Protein AF-A0A0D2C6G8-F1 (afdb_monomer_lite)

Sequence (75 aa):
MAQVAGEVKHGKKRVYLQVNSQATNQKLKDWRKKNGADANLAYEDLDMNVPDDEKKVAFDTFWARVENKAKDNLG

InterPro domains:
  IPR059509 Subtelomeric hrmA-associated cluster protein [PF28515] (8-63)

Organism: NCBI:txid215243

Foldseek 3Di:
DDDDQQDQDPQKHKDFAFQDPPDPDPLSVVLCVVQHRPDTLFMDIQRNPDDPVCNVVSVVVRVVRRVVSNVVSSD

pLDDT: mean 88.21, std 12.31, range [38.03, 96.56]

Radius of gyration: 14.21 Å; chains: 1; bounding box: 32×27×35 Å

Secondary structure (DSSP, 8-state):
-PPPTT-EETTEEEEEEE--TT--SHHHHHHHHHH-TT-EEEEEEEES---TTTHHHHHHHHHHHHHHHHHHHH-

Structure (mmCIF, N/CA/C/O backbone):
data_AF-A0A0D2C6G8-F1
#
_entry.id   AF-A0A0D2C6G8-F1
#
loop_
_atom_site.group_PDB
_atom_site.id
_atom_site.type_symbol
_atom_site.label_atom_id
_atom_site.label_alt_id
_atom_site.label_comp_id
_atom_site.label_asym_id
_atom_site.label_entity_id
_atom_site.label_seq_id
_atom_site.pdbx_PDB_ins_code
_atom_site.Cartn_x
_atom_site.Cartn_y
_atom_site.Cartn_z
_atom_site.occupancy
_atom_site.B_iso_or_equiv
_atom_site.auth_seq_id
_atom_site.auth_comp_id
_atom_site.auth_asym_id
_atom_site.auth_atom_id
_atom_site.pdbx_PDB_model_num
ATOM 1 N N . MET A 1 1 ? -12.145 -16.977 -11.144 1.00 38.03 1 MET A N 1
ATOM 2 C CA . MET A 1 1 ? -10.707 -17.320 -11.116 1.00 38.03 1 MET A CA 1
ATOM 3 C C . MET A 1 1 ? -10.056 -16.517 -10.000 1.00 38.03 1 MET A C 1
ATOM 5 O O . MET A 1 1 ? -10.123 -15.297 -10.059 1.00 38.03 1 MET A O 1
ATOM 9 N N . ALA A 1 2 ? -9.518 -17.162 -8.961 1.00 45.78 2 ALA A N 1
ATOM 10 C CA . ALA A 1 2 ? -8.770 -16.470 -7.910 1.00 45.78 2 ALA A CA 1
ATOM 11 C C . ALA A 1 2 ? -7.356 -16.178 -8.430 1.00 45.78 2 ALA A C 1
ATOM 13 O O . ALA A 1 2 ? -6.686 -17.078 -8.926 1.00 45.78 2 ALA A O 1
ATOM 14 N N . GLN A 1 3 ? -6.934 -14.917 -8.398 1.00 49.31 3 GLN A N 1
ATOM 15 C CA . GLN A 1 3 ? -5.564 -14.526 -8.722 1.00 49.31 3 GLN A CA 1
ATOM 16 C C . GLN A 1 3 ? -4.758 -14.629 -7.428 1.00 49.31 3 GLN A C 1
ATOM 18 O O . GLN A 1 3 ? -5.102 -13.975 -6.443 1.00 49.31 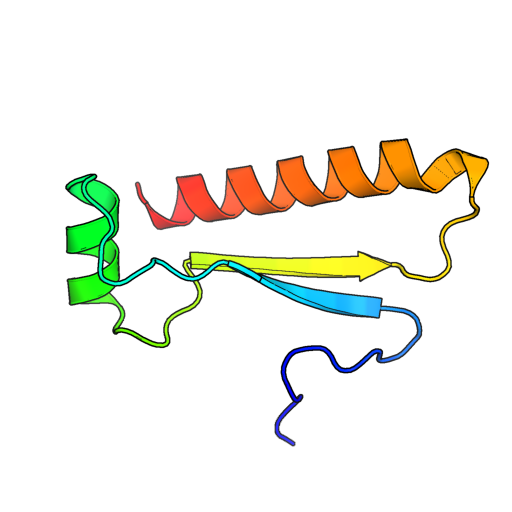3 GLN A O 1
ATOM 23 N N . VAL A 1 4 ? -3.760 -15.512 -7.399 1.00 52.78 4 VAL A N 1
ATOM 24 C CA . VAL A 1 4 ? -2.976 -15.773 -6.187 1.00 52.78 4 VAL A CA 1
ATOM 25 C C . VAL A 1 4 ? -2.075 -14.567 -5.929 1.00 52.78 4 VAL A C 1
ATOM 27 O O . VAL A 1 4 ? -1.490 -14.004 -6.860 1.00 52.78 4 VAL A O 1
ATOM 30 N N . ALA A 1 5 ? -1.973 -14.135 -4.670 1.00 56.59 5 ALA A N 1
ATOM 31 C CA . ALA A 1 5 ? -1.109 -13.022 -4.304 1.00 56.59 5 ALA A CA 1
ATOM 32 C C . ALA A 1 5 ? 0.340 -13.320 -4.729 1.00 56.59 5 ALA A C 1
ATOM 34 O O . ALA A 1 5 ? 0.921 -14.325 -4.326 1.00 56.59 5 ALA A O 1
ATOM 35 N N . GLY A 1 6 ? 0.912 -12.456 -5.571 1.00 56.75 6 GLY A N 1
ATOM 36 C CA . GLY A 1 6 ? 2.271 -12.610 -6.091 1.00 56.75 6 GLY A CA 1
ATOM 37 C C . GLY A 1 6 ? 2.405 -13.299 -7.455 1.00 56.75 6 GLY A C 1
ATOM 38 O O . GLY A 1 6 ? 3.528 -13.359 -7.955 1.00 56.75 6 GLY A O 1
ATOM 39 N N . GLU A 1 7 ? 1.314 -13.750 -8.087 1.00 70.25 7 GLU A N 1
ATOM 40 C CA . GLU A 1 7 ? 1.349 -14.209 -9.483 1.00 70.25 7 GLU A CA 1
ATOM 41 C C . GLU A 1 7 ? 1.769 -13.076 -10.428 1.00 70.25 7 GLU A C 1
ATOM 43 O O . GLU A 1 7 ? 1.187 -11.987 -10.414 1.00 70.25 7 GLU A O 1
ATOM 48 N N . VAL A 1 8 ? 2.754 -13.354 -11.286 1.00 75.56 8 VAL A N 1
ATOM 49 C CA . VAL A 1 8 ? 3.092 -12.486 -12.418 1.00 75.56 8 VAL A CA 1
ATOM 50 C C . VAL A 1 8 ? 2.176 -12.860 -13.580 1.00 75.56 8 VAL A C 1
ATOM 52 O O . VAL A 1 8 ? 2.287 -13.955 -14.128 1.00 75.56 8 VAL A O 1
ATOM 55 N N . LYS A 1 9 ? 1.263 -11.965 -13.967 1.00 76.75 9 LYS A N 1
ATOM 56 C CA . LYS A 1 9 ? 0.414 -12.132 -15.159 1.00 76.75 9 LYS A CA 1
ATOM 57 C C . LYS A 1 9 ? 0.708 -11.016 -16.144 1.00 76.75 9 LYS A C 1
ATOM 59 O O . LYS A 1 9 ? 0.677 -9.847 -15.776 1.00 76.75 9 LYS A O 1
ATOM 64 N N . HIS A 1 10 ? 0.996 -11.380 -17.393 1.00 82.94 10 HIS A N 1
ATOM 65 C CA . HIS A 1 10 ? 1.334 -10.428 -18.459 1.00 82.94 10 HIS A CA 1
ATOM 66 C C . HIS A 1 10 ? 2.477 -9.466 -18.079 1.00 82.94 10 HIS A C 1
ATOM 68 O O . HIS A 1 10 ? 2.388 -8.267 -18.321 1.00 82.94 10 HIS A O 1
ATOM 74 N N . GLY A 1 11 ? 3.524 -9.978 -17.420 1.00 86.31 11 GLY A N 1
ATOM 75 C CA . GLY A 1 11 ? 4.656 -9.162 -16.963 1.00 86.31 11 GLY A CA 1
ATOM 76 C C . GLY A 1 11 ? 4.365 -8.281 -15.747 1.00 86.31 11 GLY A C 1
ATOM 77 O O . GLY A 1 11 ? 5.258 -7.592 -15.280 1.00 86.31 11 GLY A O 1
ATOM 78 N N . LYS A 1 12 ? 3.151 -8.316 -15.186 1.00 88.06 12 LYS A N 1
ATOM 79 C CA . LYS A 1 12 ? 2.775 -7.511 -14.021 1.00 88.06 12 LYS A CA 1
ATOM 80 C C . LYS A 1 12 ? 2.617 -8.371 -12.780 1.00 88.06 12 LYS A C 1
ATOM 82 O O . LYS A 1 12 ? 1.983 -9.424 -12.831 1.00 88.06 12 LYS A O 1
ATOM 87 N N . LYS A 1 13 ? 3.146 -7.898 -11.655 1.00 89.25 13 LYS A N 1
ATOM 88 C CA . LYS A 1 13 ? 2.946 -8.483 -10.329 1.00 89.25 13 LYS A CA 1
ATOM 89 C C . LYS A 1 13 ? 2.051 -7.572 -9.503 1.00 89.25 13 LYS A C 1
ATOM 91 O O . LYS A 1 13 ? 2.380 -6.406 -9.308 1.00 89.25 13 LYS A O 1
ATOM 96 N N . ARG A 1 14 ? 0.949 -8.102 -8.972 1.00 91.12 14 ARG A N 1
ATOM 97 C CA . ARG A 1 14 ? 0.109 -7.340 -8.043 1.00 91.12 14 ARG A CA 1
ATOM 98 C C . ARG A 1 14 ? 0.723 -7.328 -6.650 1.00 91.12 14 ARG A C 1
ATOM 100 O O . ARG A 1 14 ? 1.031 -8.383 -6.092 1.00 91.12 14 ARG A O 1
ATOM 107 N N . VAL A 1 15 ? 0.864 -6.136 -6.090 1.00 90.44 15 VAL A N 1
ATOM 108 C CA . VAL A 1 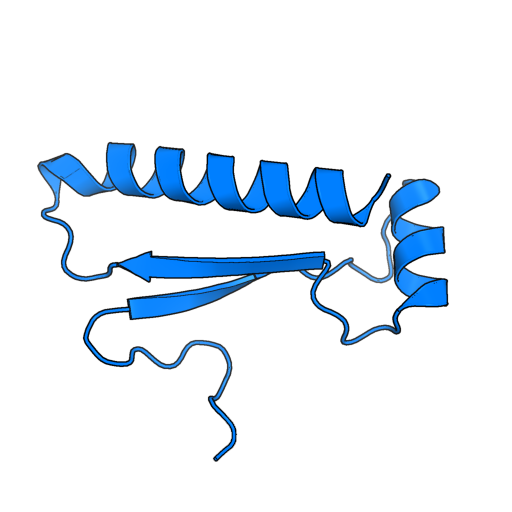15 ? 1.320 -5.891 -4.724 1.00 90.44 15 VAL A CA 1
ATOM 109 C C . VAL A 1 15 ? 0.136 -5.401 -3.905 1.00 90.44 15 VAL A C 1
ATOM 111 O O . VAL A 1 15 ? -0.602 -4.513 -4.331 1.00 90.44 15 VAL A O 1
ATOM 114 N N . TYR A 1 16 ? -0.027 -5.980 -2.721 1.00 92.19 16 TYR A N 1
ATOM 115 C CA . TYR A 1 16 ? -1.092 -5.651 -1.785 1.00 92.19 16 TYR A CA 1
ATOM 116 C C . TYR A 1 16 ? -0.481 -5.047 -0.524 1.00 92.19 16 TYR A C 1
ATOM 118 O O . TYR A 1 16 ? 0.452 -5.609 0.049 1.00 92.19 16 TYR A O 1
ATOM 126 N N . LEU A 1 17 ? -1.015 -3.911 -0.088 1.00 93.25 17 LEU A N 1
ATOM 127 C CA . LEU A 1 17 ? -0.707 -3.295 1.193 1.00 93.25 17 LEU A CA 1
ATOM 128 C C . LEU A 1 17 ? -1.830 -3.642 2.167 1.00 93.25 17 LEU A C 1
ATOM 130 O O . LEU A 1 17 ? -2.976 -3.266 1.938 1.00 93.25 17 LEU A O 1
ATOM 134 N N . GLN A 1 18 ? -1.508 -4.332 3.256 1.00 93.44 18 GLN A N 1
ATOM 135 C CA . GLN A 1 18 ? -2.454 -4.693 4.312 1.00 93.44 18 GLN A CA 1
ATOM 136 C C . GLN A 1 18 ? -2.049 -4.045 5.634 1.00 93.44 18 GLN A C 1
ATOM 138 O O . GLN A 1 18 ? -0.868 -3.808 5.897 1.00 93.44 18 GLN A O 1
ATOM 143 N N . VAL A 1 19 ? -3.034 -3.769 6.490 1.00 92.75 19 VAL A N 1
ATOM 144 C CA . VAL A 1 19 ? -2.767 -3.228 7.825 1.00 92.75 19 VAL A CA 1
ATOM 145 C C . VAL A 1 19 ? -2.386 -4.358 8.775 1.00 92.75 19 VAL A C 1
ATOM 147 O O . VAL A 1 19 ? -3.180 -5.259 9.048 1.00 92.75 19 VAL A O 1
ATOM 150 N N . ASN A 1 20 ? -1.175 -4.274 9.327 1.00 91.00 20 ASN A N 1
ATOM 151 C CA . ASN A 1 20 ? -0.686 -5.221 10.325 1.00 91.00 20 ASN A CA 1
ATOM 152 C C . ASN A 1 20 ? -1.557 -5.194 11.597 1.00 91.00 20 ASN A C 1
ATOM 154 O O . ASN A 1 20 ? -2.018 -4.136 12.035 1.00 91.00 20 ASN A O 1
ATOM 158 N N . SER A 1 21 ? -1.749 -6.353 12.232 1.00 89.19 21 SER A N 1
ATOM 159 C CA . SER A 1 21 ? -2.509 -6.463 13.479 1.00 89.19 21 SER A CA 1
ATOM 160 C C . SER A 1 21 ? -1.929 -5.684 14.655 1.00 89.19 21 SER A C 1
ATOM 162 O O . SER A 1 21 ? -2.677 -5.287 15.546 1.00 89.19 21 SER A O 1
ATOM 164 N N . GLN A 1 22 ? -0.626 -5.425 14.620 1.00 91.75 22 GLN A N 1
ATOM 165 C CA . GLN A 1 22 ? 0.133 -4.690 15.624 1.00 91.75 22 GLN A CA 1
ATOM 166 C C . GLN A 1 22 ? 0.254 -3.194 15.298 1.00 91.75 22 GLN A C 1
ATOM 168 O O . GLN A 1 22 ? 1.025 -2.490 15.948 1.00 91.75 22 GLN A O 1
ATOM 173 N N . ALA A 1 23 ? -0.477 -2.683 14.297 1.00 89.81 23 ALA A N 1
ATOM 174 C CA . ALA A 1 23 ? -0.467 -1.259 13.978 1.00 89.81 23 ALA A CA 1
ATOM 175 C C . ALA A 1 23 ? -0.792 -0.434 15.232 1.00 89.81 23 ALA A C 1
ATOM 177 O O . ALA A 1 23 ? -1.829 -0.630 15.860 1.00 89.81 23 ALA A O 1
ATOM 178 N N . THR A 1 24 ? 0.091 0.493 15.607 1.00 92.38 24 THR A N 1
ATOM 179 C CA . THR A 1 24 ? -0.086 1.343 16.795 1.00 92.38 24 THR A CA 1
ATOM 180 C C . THR A 1 24 ? -0.911 2.593 16.496 1.00 92.38 24 THR A C 1
ATOM 182 O O . THR A 1 24 ? -1.590 3.096 17.391 1.00 92.38 24 THR A O 1
ATOM 185 N N 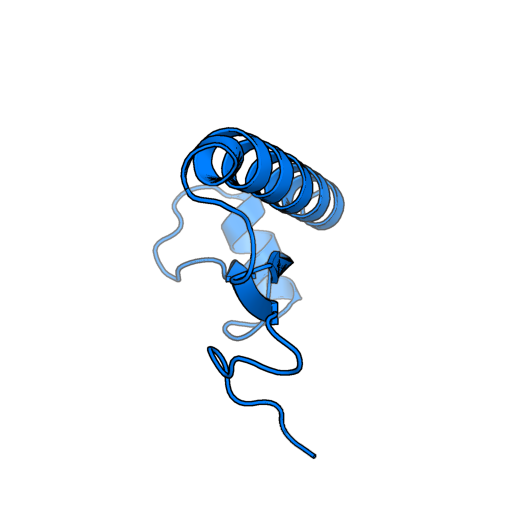. ASN A 1 25 ? -0.927 3.032 15.234 1.00 93.75 25 ASN A N 1
ATOM 186 C CA . ASN A 1 25 ? -1.685 4.180 14.741 1.00 93.75 25 ASN A CA 1
ATOM 187 C C . ASN A 1 25 ? -3.206 3.941 14.804 1.00 93.75 25 ASN A C 1
ATOM 189 O O . ASN A 1 25 ? -3.707 2.933 14.304 1.00 93.75 25 ASN A O 1
ATOM 193 N N . GLN A 1 26 ? -3.941 4.896 15.380 1.00 94.06 26 GLN A N 1
ATOM 194 C CA . GLN A 1 26 ? -5.381 4.772 15.606 1.00 94.06 26 GLN A CA 1
ATOM 195 C C . GLN A 1 26 ? -6.198 4.699 14.305 1.00 94.06 26 GLN A C 1
ATOM 197 O O . GLN A 1 26 ? -7.045 3.818 14.185 1.00 94.06 26 GLN A O 1
ATOM 202 N N . LYS A 1 27 ? -5.885 5.524 13.292 1.00 94.00 27 LYS A N 1
ATOM 203 C CA . LYS A 1 27 ? -6.575 5.479 11.988 1.00 94.00 27 LYS A CA 1
ATOM 204 C C . LYS A 1 27 ? -6.433 4.110 11.321 1.00 94.00 27 LYS A C 1
ATOM 206 O O . LYS A 1 27 ? -7.411 3.561 10.825 1.00 94.00 27 LYS A O 1
ATOM 211 N N . LEU A 1 28 ? -5.232 3.526 11.360 1.00 93.62 28 LEU A N 1
ATOM 212 C CA . LEU A 1 28 ? -4.985 2.189 10.806 1.00 93.62 28 LEU A CA 1
ATOM 213 C C . LEU A 1 28 ? -5.770 1.104 11.558 1.00 93.62 28 LEU A C 1
ATOM 215 O O . LEU A 1 28 ? -6.349 0.215 10.931 1.00 93.62 28 LEU A O 1
ATOM 219 N N . LYS A 1 29 ? -5.828 1.181 12.895 1.00 94.31 29 LYS A N 1
ATOM 220 C CA . LYS A 1 29 ? -6.626 0.253 13.712 1.00 94.31 29 LYS A CA 1
ATOM 221 C C . LYS A 1 29 ? -8.108 0.333 13.362 1.00 94.31 29 LYS A C 1
ATOM 223 O O . LYS A 1 29 ? -8.741 -0.707 13.188 1.00 94.31 29 LYS A O 1
ATOM 228 N N . ASP A 1 30 ? -8.648 1.542 13.255 1.00 94.19 30 ASP A N 1
ATOM 229 C CA . ASP A 1 30 ? -10.069 1.758 12.979 1.00 94.19 30 ASP A CA 1
ATOM 230 C C . ASP A 1 30 ? -10.431 1.318 11.562 1.00 94.19 30 ASP A C 1
ATOM 232 O O . ASP A 1 30 ? -11.422 0.611 11.366 1.00 94.19 30 ASP A O 1
ATOM 236 N N . TRP A 1 31 ? -9.565 1.614 10.589 1.00 94.88 31 TRP A N 1
ATOM 237 C CA . TRP A 1 31 ? -9.699 1.101 9.231 1.00 94.88 31 TRP A CA 1
ATOM 238 C C . TRP A 1 31 ? -9.729 -0.432 9.204 1.00 94.88 31 TRP A C 1
ATOM 240 O O . TRP A 1 31 ? -10.623 -1.021 8.595 1.00 94.88 31 TRP A O 1
ATOM 250 N N . ARG A 1 32 ? -8.805 -1.096 9.911 1.00 93.50 32 ARG A N 1
ATOM 251 C CA . ARG A 1 32 ? -8.740 -2.565 9.968 1.00 93.50 32 ARG A CA 1
ATOM 252 C C . ARG A 1 32 ? -9.967 -3.174 10.647 1.00 93.50 32 ARG A C 1
ATOM 254 O O . ARG A 1 32 ? -10.478 -4.184 10.176 1.00 93.50 32 ARG A O 1
ATOM 261 N N . LYS A 1 33 ? -10.471 -2.564 11.726 1.00 92.50 33 LYS A N 1
ATOM 262 C CA . LYS A 1 33 ? -11.711 -3.007 12.393 1.00 92.50 33 LYS A CA 1
ATOM 263 C C . LYS A 1 33 ? -12.928 -2.897 11.475 1.00 92.50 33 LYS A C 1
ATOM 265 O O . LYS A 1 33 ? -13.789 -3.767 11.520 1.00 92.50 33 LYS A O 1
ATOM 270 N N . LYS A 1 34 ? -12.991 -1.845 10.654 1.00 94.19 34 LYS A N 1
ATOM 271 C CA . LYS A 1 34 ? -14.100 -1.597 9.726 1.00 94.19 34 LYS A CA 1
ATOM 272 C C . LYS A 1 34 ? -14.086 -2.533 8.516 1.00 94.19 34 LYS A C 1
ATOM 274 O O . LYS A 1 34 ? -15.144 -2.995 8.108 1.00 94.19 34 LYS A O 1
ATOM 279 N N . ASN A 1 35 ? -12.915 -2.773 7.928 1.00 93.44 35 ASN A N 1
ATOM 280 C CA . ASN A 1 35 ? -12.799 -3.474 6.644 1.00 93.44 35 ASN A CA 1
ATOM 281 C C . ASN A 1 35 ? -12.461 -4.968 6.786 1.00 93.44 35 ASN A C 1
ATOM 283 O O . ASN A 1 35 ? -12.660 -5.727 5.842 1.00 93.44 35 ASN A O 1
ATOM 287 N N . GLY A 1 36 ? -11.980 -5.401 7.954 1.00 89.44 36 GLY A N 1
ATOM 288 C CA . GLY A 1 36 ? -11.559 -6.778 8.208 1.00 89.44 36 GLY A CA 1
ATOM 289 C C . GLY A 1 36 ? -10.042 -6.969 8.141 1.00 89.44 36 GLY A C 1
ATOM 290 O O . GLY A 1 36 ? -9.299 -6.135 7.621 1.00 89.44 36 GLY A O 1
ATOM 291 N N . ALA A 1 37 ? -9.568 -8.081 8.709 1.00 85.88 37 ALA A N 1
ATOM 292 C CA . ALA A 1 37 ? -8.139 -8.362 8.854 1.00 85.88 37 ALA A CA 1
ATOM 293 C C . ALA A 1 37 ? -7.433 -8.670 7.523 1.00 85.88 37 ALA A C 1
ATOM 295 O O . ALA A 1 37 ? -6.253 -8.357 7.400 1.00 85.88 37 ALA A O 1
ATOM 296 N N . ASP A 1 38 ? -8.162 -9.225 6.552 1.00 87.75 38 ASP A N 1
ATOM 297 C CA . ASP A 1 38 ? -7.636 -9.618 5.238 1.00 87.75 38 ASP A CA 1
ATOM 298 C C . ASP A 1 38 ? -7.850 -8.538 4.164 1.00 87.75 38 ASP A C 1
ATOM 300 O O . ASP A 1 38 ? -7.530 -8.729 2.988 1.00 87.75 38 ASP A O 1
ATOM 304 N N . ALA A 1 39 ? -8.402 -7.385 4.554 1.00 89.69 39 ALA A N 1
ATOM 305 C CA . ALA A 1 39 ? -8.644 -6.284 3.640 1.00 89.69 39 ALA A CA 1
ATOM 306 C C . ALA A 1 39 ? -7.333 -5.620 3.202 1.00 89.69 39 ALA A C 1
ATOM 308 O O . ALA A 1 39 ? -6.423 -5.373 3.999 1.00 89.69 39 ALA A O 1
ATOM 309 N N . ASN A 1 40 ? -7.270 -5.265 1.921 1.00 94.06 40 ASN A N 1
ATOM 310 C CA . ASN A 1 40 ? -6.142 -4.543 1.346 1.00 94.06 40 ASN A CA 1
ATOM 311 C C . ASN A 1 40 ? -6.380 -3.040 1.479 1.00 94.06 40 ASN A C 1
ATOM 313 O O . ASN A 1 40 ? -7.324 -2.508 0.898 1.00 94.06 40 ASN A O 1
ATOM 317 N N . LEU A 1 41 ? -5.510 -2.366 2.228 1.00 94.38 41 LEU A N 1
ATOM 318 C CA . LEU A 1 41 ? -5.497 -0.913 2.353 1.00 94.38 41 LEU A CA 1
ATOM 319 C C . LEU A 1 41 ? -5.168 -0.240 1.024 1.00 94.38 41 LEU A C 1
ATOM 321 O O . LEU A 1 41 ? -5.712 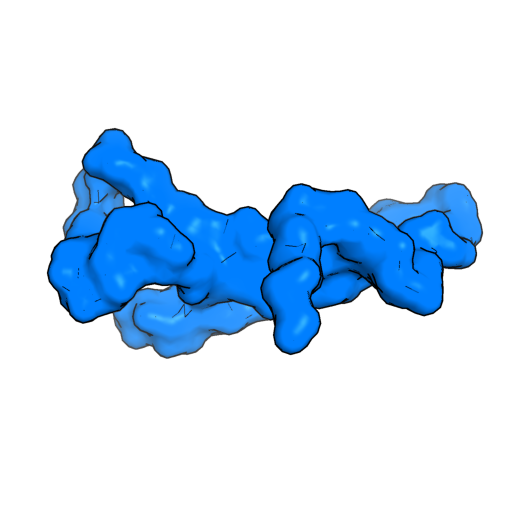0.811 0.716 1.00 94.38 41 LEU A O 1
ATOM 325 N N . ALA A 1 42 ? -4.296 -0.843 0.225 1.00 95.75 42 ALA A N 1
ATOM 326 C CA . ALA A 1 42 ? -4.055 -0.435 -1.149 1.00 95.75 42 ALA A CA 1
ATOM 327 C C . ALA A 1 42 ? -3.591 -1.641 -1.965 1.00 95.75 42 ALA A C 1
ATOM 329 O O . ALA A 1 42 ? -3.125 -2.641 -1.419 1.00 95.75 42 ALA A O 1
ATOM 330 N N . TYR A 1 43 ? -3.706 -1.546 -3.283 1.00 93.75 43 TYR A N 1
ATOM 331 C CA . TYR A 1 43 ? -3.063 -2.481 -4.194 1.00 93.75 43 TYR A CA 1
ATOM 332 C C . TYR A 1 43 ? -2.697 -1.780 -5.498 1.00 93.75 43 TYR A C 1
ATOM 334 O O . TYR A 1 43 ? -3.406 -0.881 -5.969 1.00 93.75 43 TYR A O 1
ATOM 342 N N . GLU A 1 44 ? -1.589 -2.220 -6.078 1.00 93.75 44 GLU A N 1
ATOM 343 C CA . GLU A 1 44 ? -1.067 -1.734 -7.349 1.00 93.75 44 GLU A CA 1
ATOM 344 C C . GLU A 1 44 ? -0.381 -2.857 -8.114 1.00 93.75 44 GLU A C 1
ATOM 346 O O . GLU A 1 44 ? 0.119 -3.819 -7.528 1.00 93.75 44 GLU A O 1
ATOM 351 N N . ASP A 1 45 ? -0.336 -2.704 -9.432 1.00 91.31 45 ASP A N 1
ATOM 352 C CA . ASP A 1 45 ? 0.398 -3.610 -10.305 1.00 91.31 45 ASP A CA 1
ATOM 353 C C . ASP A 1 45 ? 1.792 -3.026 -10.585 1.00 91.31 45 ASP A C 1
ATOM 355 O O . ASP A 1 45 ? 1.934 -1.891 -11.049 1.00 91.31 45 ASP A O 1
ATOM 359 N N . LEU A 1 46 ? 2.825 -3.809 -10.278 1.00 89.25 46 LEU A N 1
ATOM 360 C CA . LEU A 1 46 ? 4.220 -3.523 -10.591 1.00 89.25 46 LEU A CA 1
ATOM 361 C C . LEU A 1 46 ? 4.579 -4.199 -11.915 1.00 89.25 46 LEU A C 1
ATOM 363 O O . LEU A 1 46 ? 4.402 -5.410 -12.057 1.00 89.25 46 LEU A O 1
ATOM 367 N N . ASP A 1 47 ? 5.084 -3.428 -12.873 1.00 89.69 47 ASP A N 1
ATOM 368 C CA . ASP A 1 47 ? 5.604 -3.972 -14.125 1.00 89.69 47 ASP A CA 1
ATOM 369 C C . ASP A 1 47 ? 7.005 -4.559 -13.898 1.00 89.69 47 ASP A C 1
ATOM 371 O O . ASP A 1 47 ? 7.913 -3.881 -13.418 1.00 89.69 47 ASP A O 1
ATOM 375 N N . MET A 1 48 ? 7.159 -5.844 -14.204 1.00 87.88 48 MET A N 1
ATOM 376 C CA . MET A 1 48 ? 8.395 -6.606 -14.037 1.00 87.88 48 MET A CA 1
ATOM 377 C C . MET A 1 48 ? 9.289 -6.548 -15.280 1.00 87.88 48 MET A C 1
ATOM 379 O O . MET A 1 48 ? 10.436 -6.98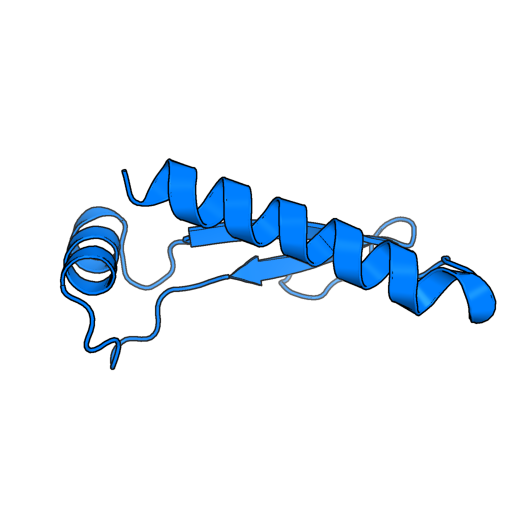2 -15.206 1.00 87.88 48 MET A O 1
ATOM 383 N N . ASN A 1 49 ? 8.781 -6.027 -16.400 1.00 92.31 49 ASN A N 1
ATOM 384 C CA . ASN A 1 49 ? 9.515 -5.916 -17.661 1.00 92.31 49 ASN A CA 1
ATOM 385 C C . ASN A 1 49 ? 10.280 -4.591 -17.793 1.00 92.31 49 ASN A C 1
ATOM 387 O O . ASN A 1 49 ? 10.894 -4.345 -18.829 1.00 92.31 49 ASN A O 1
ATOM 391 N N . VAL A 1 50 ? 10.227 -3.734 -16.769 1.00 91.88 50 VAL A N 1
ATOM 392 C CA . VAL A 1 50 ? 10.940 -2.454 -16.757 1.00 91.88 50 VAL A CA 1
ATOM 393 C C . VAL A 1 50 ? 12.455 -2.702 -16.868 1.00 91.88 50 VAL A C 1
ATOM 395 O O . VAL A 1 50 ? 12.988 -3.490 -16.073 1.00 91.88 50 VAL A O 1
ATOM 398 N N . PRO A 1 51 ? 13.151 -2.039 -17.814 1.00 93.12 51 PRO A N 1
ATOM 399 C CA . PRO A 1 51 ? 14.608 -2.082 -17.938 1.00 93.12 51 PRO A CA 1
ATOM 400 C C . PRO A 1 51 ? 15.333 -1.700 -16.640 1.00 93.12 51 PRO A C 1
ATOM 402 O O . PRO A 1 51 ? 14.831 -0.900 -15.850 1.00 93.12 51 PRO A O 1
ATOM 405 N N . ASP A 1 52 ? 16.518 -2.267 -16.399 1.00 91.62 52 ASP A N 1
ATOM 406 C CA . ASP A 1 52 ? 17.259 -2.084 -15.138 1.00 91.62 52 ASP A CA 1
ATOM 407 C C . ASP A 1 52 ? 17.552 -0.614 -14.800 1.00 91.62 52 ASP A C 1
ATOM 409 O O . ASP A 1 52 ? 17.481 -0.222 -13.633 1.00 91.62 52 ASP A O 1
ATOM 413 N N . ASP A 1 53 ? 17.831 0.201 -15.812 1.00 94.69 53 ASP A N 1
ATOM 414 C CA . ASP A 1 53 ? 18.082 1.639 -15.715 1.00 94.69 53 ASP A CA 1
ATOM 415 C C . ASP A 1 53 ? 16.825 2.458 -15.372 1.00 94.69 53 ASP A C 1
ATOM 417 O O . ASP A 1 53 ? 16.926 3.528 -14.770 1.00 94.69 53 ASP A O 1
ATOM 421 N N . GLU A 1 54 ? 15.634 1.928 -15.651 1.00 93.00 54 GLU A N 1
ATOM 422 C CA . GLU A 1 54 ? 14.347 2.567 -15.354 1.00 93.00 54 GLU A CA 1
ATOM 423 C C . GLU A 1 54 ? 13.693 2.052 -14.058 1.00 93.00 54 GLU A C 1
ATOM 425 O O . GLU A 1 54 ? 12.784 2.694 -13.516 1.00 93.00 54 GLU A O 1
ATOM 430 N N . LYS A 1 55 ? 14.164 0.922 -13.506 1.00 90.38 55 LYS A N 1
ATOM 431 C CA . LYS A 1 55 ? 13.549 0.254 -12.341 1.00 90.38 55 LYS A CA 1
ATOM 432 C C . LYS A 1 55 ? 13.355 1.176 -11.148 1.00 90.38 55 LYS A C 1
ATOM 434 O O . LYS A 1 55 ? 12.307 1.118 -10.507 1.00 90.38 55 LYS A O 1
ATOM 439 N N . LYS A 1 56 ? 14.331 2.038 -10.849 1.00 92.81 56 LYS A N 1
ATOM 440 C CA . LYS A 1 56 ? 14.226 2.969 -9.717 1.00 92.81 56 LYS A CA 1
ATOM 441 C C . LYS A 1 56 ? 13.057 3.939 -9.906 1.00 92.81 56 LYS A C 1
ATOM 443 O O . LYS A 1 56 ? 12.237 4.083 -9.006 1.00 92.81 56 LYS A O 1
ATOM 448 N N . VAL A 1 57 ? 12.956 4.567 -11.077 1.00 94.19 57 VAL A N 1
ATOM 449 C CA . VAL A 1 57 ? 11.891 5.536 -11.382 1.00 94.19 57 VAL A CA 1
ATOM 450 C C . VAL A 1 57 ? 10.528 4.848 -11.384 1.00 94.19 57 VAL A C 1
ATOM 452 O O . VAL A 1 57 ? 9.572 5.359 -10.795 1.00 94.19 57 VAL A O 1
ATOM 455 N N . ALA A 1 58 ? 10.432 3.662 -11.987 1.00 91.62 58 ALA A N 1
ATOM 456 C CA . ALA A 1 58 ? 9.197 2.888 -12.002 1.00 91.62 58 ALA A CA 1
ATOM 457 C C . ALA A 1 58 ? 8.752 2.480 -10.589 1.00 91.62 58 ALA A C 1
ATOM 459 O O . ALA A 1 58 ? 7.562 2.562 -10.275 1.00 91.62 58 ALA A O 1
ATOM 460 N N . PHE A 1 59 ? 9.696 2.096 -9.727 1.00 92.06 59 PHE A N 1
ATOM 461 C CA . PHE A 1 59 ? 9.434 1.732 -8.337 1.00 92.06 59 PHE A CA 1
ATOM 462 C C . PHE A 1 59 ? 9.007 2.932 -7.483 1.00 92.06 59 PHE A C 1
ATOM 464 O O . PHE A 1 59 ? 8.023 2.832 -6.751 1.00 92.06 59 PHE A O 1
ATOM 471 N N . ASP A 1 60 ? 9.677 4.078 -7.623 1.00 94.81 60 ASP A N 1
ATOM 472 C CA . ASP A 1 60 ? 9.301 5.323 -6.939 1.00 94.81 60 ASP A CA 1
ATOM 473 C C . ASP A 1 60 ? 7.882 5.758 -7.356 1.00 94.81 60 ASP A C 1
ATOM 475 O O . ASP A 1 60 ? 7.028 6.051 -6.516 1.00 94.81 60 ASP A O 1
ATOM 479 N N . THR A 1 61 ? 7.583 5.704 -8.659 1.00 94.94 61 THR A N 1
ATOM 480 C CA . THR A 1 61 ? 6.245 6.017 -9.191 1.00 94.94 61 THR A CA 1
ATOM 481 C C . THR A 1 61 ? 5.191 5.029 -8.685 1.00 94.94 61 THR A C 1
ATOM 483 O O . THR A 1 61 ? 4.070 5.419 -8.357 1.00 94.94 61 THR A O 1
ATOM 486 N N . PHE A 1 62 ? 5.531 3.741 -8.616 1.00 94.38 62 PHE A N 1
ATOM 487 C CA . PHE A 1 62 ? 4.668 2.713 -8.044 1.00 94.38 62 PHE A CA 1
ATOM 488 C C . PHE A 1 62 ? 4.330 3.022 -6.579 1.00 94.38 62 PHE A C 1
ATOM 490 O O . PHE A 1 62 ? 3.151 3.023 -6.222 1.00 94.38 62 PHE A O 1
ATOM 497 N N . TRP A 1 63 ? 5.324 3.355 -5.751 1.00 94.88 63 TRP A N 1
ATOM 498 C CA . TRP A 1 63 ? 5.087 3.660 -4.340 1.00 94.88 63 TRP A CA 1
ATOM 499 C C . TRP A 1 63 ? 4.261 4.919 -4.129 1.00 94.88 63 TRP A C 1
ATOM 501 O O . TRP A 1 63 ? 3.367 4.901 -3.287 1.00 94.88 63 TRP A O 1
ATOM 511 N N . ALA A 1 64 ? 4.476 5.964 -4.931 1.00 96.50 64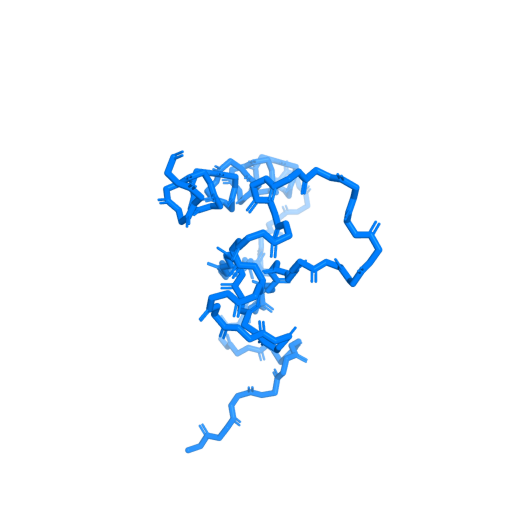 ALA A N 1
ATOM 512 C CA . ALA A 1 64 ? 3.647 7.166 -4.877 1.00 96.50 64 ALA A CA 1
ATOM 513 C C . ALA A 1 64 ? 2.158 6.846 -5.121 1.00 96.50 64 ALA A C 1
ATOM 515 O O . ALA A 1 64 ? 1.283 7.361 -4.423 1.00 96.50 64 ALA A O 1
ATOM 516 N N . ARG A 1 65 ? 1.851 5.943 -6.065 1.00 96.38 65 ARG A N 1
ATOM 517 C CA . ARG A 1 65 ? 0.470 5.487 -6.307 1.00 96.38 65 ARG A CA 1
ATOM 518 C C . ARG A 1 65 ? -0.097 4.689 -5.134 1.00 96.38 65 ARG A C 1
ATOM 520 O O . ARG A 1 65 ? -1.236 4.930 -4.735 1.00 96.38 65 ARG A O 1
ATOM 527 N N . VAL A 1 66 ? 0.689 3.768 -4.569 1.00 95.38 66 VAL A N 1
ATOM 528 C CA . VAL A 1 66 ? 0.282 2.986 -3.388 1.00 95.38 66 VAL A CA 1
ATOM 529 C C . VAL A 1 66 ? -0.009 3.903 -2.201 1.00 95.38 66 VAL A C 1
ATOM 531 O O . VAL A 1 66 ? -1.029 3.729 -1.536 1.00 95.38 66 VAL A O 1
ATOM 534 N N . GLU A 1 67 ? 0.851 4.891 -1.950 1.00 95.31 67 GLU A N 1
ATOM 535 C CA . GLU A 1 67 ? 0.694 5.843 -0.851 1.00 95.31 67 GLU A CA 1
ATOM 536 C C . GLU A 1 67 ? -0.568 6.694 -1.013 1.00 95.31 67 GLU A C 1
ATOM 538 O O . GLU A 1 67 ? -1.337 6.825 -0.060 1.00 95.31 67 GLU A O 1
ATOM 543 N N . ASN A 1 68 ? -0.824 7.219 -2.215 1.00 96.56 68 ASN A N 1
ATOM 544 C CA . ASN A 1 68 ? -2.031 8.000 -2.486 1.00 96.56 68 ASN A CA 1
ATOM 545 C C . ASN A 1 68 ? -3.299 7.171 -2.247 1.00 96.56 68 ASN A C 1
ATOM 547 O O . ASN A 1 68 ? -4.156 7.581 -1.471 1.00 96.56 68 ASN A O 1
ATOM 551 N N . LYS A 1 69 ? -3.368 5.949 -2.794 1.00 95.62 69 LYS A N 1
ATOM 552 C CA . LYS A 1 69 ? -4.497 5.035 -2.551 1.00 95.62 69 LYS A CA 1
ATOM 553 C C . LYS A 1 69 ? -4.687 4.708 -1.071 1.00 95.62 69 LYS A C 1
ATOM 555 O O . LYS A 1 69 ? -5.817 4.615 -0.597 1.00 95.62 69 LYS A O 1
ATOM 560 N N . ALA A 1 70 ? -3.593 4.509 -0.337 1.00 94.75 70 ALA A N 1
ATOM 561 C CA . ALA A 1 70 ? -3.657 4.236 1.092 1.00 94.75 70 ALA A CA 1
ATOM 562 C C . ALA A 1 70 ? -4.214 5.439 1.866 1.00 94.75 70 ALA A C 1
ATOM 564 O O . ALA A 1 70 ? -5.052 5.250 2.743 1.00 94.75 70 ALA A O 1
ATOM 565 N N . LYS A 1 71 ? -3.789 6.663 1.531 1.00 94.75 71 LYS A N 1
ATOM 566 C CA . LYS A 1 71 ? -4.311 7.897 2.137 1.00 94.75 71 LYS A CA 1
ATOM 567 C C . LYS A 1 71 ? -5.798 8.075 1.848 1.00 94.75 71 LYS A C 1
ATOM 569 O O . LYS A 1 71 ? -6.559 8.252 2.793 1.00 94.75 71 LYS A O 1
ATOM 574 N N . ASP A 1 72 ? -6.209 7.918 0.592 1.00 95.12 72 ASP A N 1
ATOM 575 C CA . ASP A 1 72 ? -7.614 8.025 0.182 1.00 95.12 72 ASP A CA 1
ATOM 576 C C . ASP A 1 72 ? -8.504 7.036 0.952 1.00 95.12 72 ASP A C 1
ATOM 578 O O . ASP A 1 72 ? -9.591 7.383 1.413 1.00 95.12 72 ASP A O 1
ATOM 582 N N . ASN A 1 73 ? -8.017 5.810 1.166 1.00 92.44 73 ASN A N 1
ATOM 583 C CA . ASN A 1 73 ? -8.744 4.789 1.920 1.00 92.44 73 ASN A CA 1
ATOM 584 C C . ASN A 1 73 ? -8.769 5.031 3.437 1.00 92.44 73 ASN A C 1
ATOM 586 O O . ASN A 1 73 ? -9.609 4.441 4.123 1.00 92.44 73 ASN A O 1
ATOM 590 N N . LEU A 1 74 ? -7.872 5.864 3.975 1.00 91.75 74 LEU A N 1
ATOM 591 C CA . LEU A 1 74 ? -7.820 6.201 5.401 1.00 91.75 74 LEU A CA 1
ATOM 592 C C . LEU A 1 74 ? -8.638 7.436 5.782 1.00 91.75 74 LEU A C 1
ATOM 594 O O . LEU A 1 74 ? -8.928 7.575 6.972 1.00 91.75 74 LEU A O 1
ATOM 598 N N . GLY A 1 75 ? -9.022 8.283 4.820 1.00 84.00 75 GLY A N 1
ATOM 599 C CA . GLY A 1 75 ? -9.693 9.561 5.089 1.00 84.00 75 GLY A CA 1
ATOM 600 C C . GLY A 1 75 ? -8.750 10.593 5.697 1.00 84.00 75 GLY A C 1
ATOM 601 O O . GLY A 1 75 ? -8.522 10.577 6.936 1.00 84.00 75 GLY A O 1
#